Protein AF-B0L8X2-F1 (afdb_monomer)

pLDDT: mean 94.66, std 6.43, range [54.34, 98.62]

Organism: NCBI:txid186741

InterPro domains:
  IPR006691 DNA gyrase/topoisomerase IV, subunit A, C-terminal repeat [PF03989] (2-18)
  IPR006691 DNA gyrase/topoisomerase IV, subunit A, C-terminal repeat [PF03989] (22-69)
  IPR006691 DNA gyrase/topoisomerase IV, subunit A, C-terminal repeat [PF03989] (76-122)
  IPR035516 DNA gyrase/topoisomerase IV, subunit A, C-terminal [G3DSA:2.120.10.90] (1-131)
  IPR035516 DNA gyrase/topoisomerase IV, subunit A, C-terminal [SSF101904] (1-131)
  IPR050220 Type II DNA Topoisomerases [PTHR43493] (1-130)

Structure (mmCIF, N/CA/C/O backbone):
data_AF-B0L8X2-F1
#
_entry.id   AF-B0L8X2-F1
#
loop_
_atom_site.group_PDB
_atom_site.id
_atom_site.type_symbol
_atom_site.label_atom_id
_atom_site.label_alt_id
_atom_site.label_comp_id
_atom_site.label_asym_id
_atom_site.label_entity_id
_atom_site.label_seq_id
_atom_site.pdbx_PDB_ins_code
_atom_site.Cartn_x
_atom_site.Cartn_y
_atom_site.Cartn_z
_atom_site.occupancy
_atom_site.B_iso_or_equiv
_atom_site.auth_seq_id
_atom_site.auth_comp_id
_atom_site.auth_asym_id
_atom_site.auth_atom_id
_atom_site.pdbx_PDB_model_num
ATOM 1 N N . ILE A 1 1 ? -11.388 -4.988 -24.271 1.00 54.34 1 ILE A N 1
ATOM 2 C CA . ILE A 1 1 ? -9.953 -5.328 -24.113 1.00 54.34 1 ILE A CA 1
ATOM 3 C C . ILE A 1 1 ? -9.769 -5.878 -22.699 1.00 54.34 1 ILE A C 1
ATOM 5 O O . ILE A 1 1 ? -10.149 -5.175 -21.777 1.00 54.34 1 ILE A O 1
ATOM 9 N N . ILE A 1 2 ? -9.254 -7.101 -22.522 1.00 76.81 2 ILE A N 1
ATOM 10 C CA . ILE A 1 2 ? -8.976 -7.682 -21.190 1.00 76.81 2 ILE A CA 1
ATOM 11 C C . ILE A 1 2 ? -7.511 -7.383 -20.829 1.00 76.81 2 ILE A C 1
ATOM 13 O O . ILE A 1 2 ? -6.611 -7.622 -21.643 1.00 76.81 2 ILE A O 1
ATOM 17 N N . ALA A 1 3 ? -7.279 -6.786 -19.658 1.00 88.25 3 ALA A N 1
ATOM 18 C CA . ALA A 1 3 ? -5.944 -6.435 -19.156 1.00 88.25 3 ALA A CA 1
ATOM 19 C C . ALA A 1 3 ? -5.440 -7.405 -18.073 1.00 88.25 3 ALA A C 1
ATOM 21 O O . ALA A 1 3 ? -4.238 -7.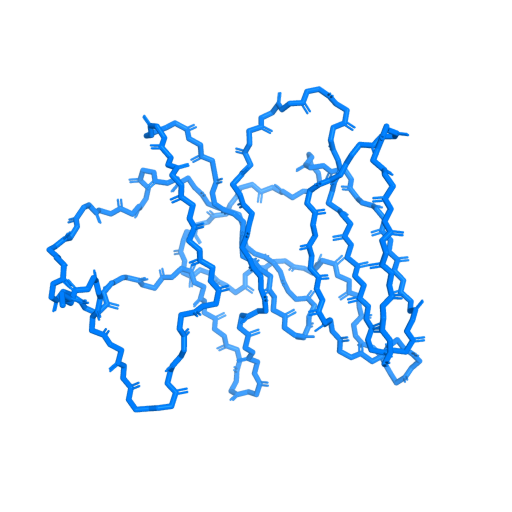650 -18.000 1.00 88.25 3 ALA A O 1
ATOM 22 N N . VAL A 1 4 ? -6.364 -7.963 -17.284 1.00 92.75 4 VAL A N 1
ATOM 23 C CA . VAL A 1 4 ? -6.145 -8.979 -16.249 1.00 92.75 4 VAL A CA 1
ATOM 24 C C . VAL A 1 4 ? -7.453 -9.757 -16.052 1.00 92.75 4 VAL A C 1
ATOM 26 O O . VAL A 1 4 ? -8.530 -9.192 -16.258 1.00 92.75 4 VAL A O 1
ATOM 29 N N . ASN A 1 5 ? -7.373 -11.036 -15.682 1.00 93.50 5 ASN A N 1
ATOM 30 C CA . ASN A 1 5 ? -8.538 -11.805 -15.238 1.00 93.50 5 ASN A CA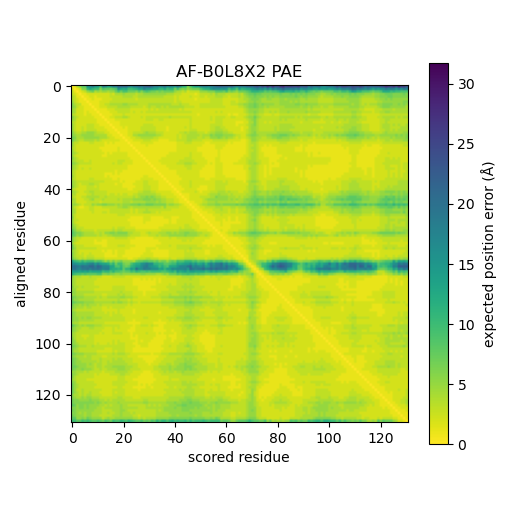 1
ATOM 31 C C . ASN A 1 5 ? -8.688 -11.673 -13.720 1.00 93.50 5 ASN A C 1
ATOM 33 O O . ASN A 1 5 ? -7.747 -11.980 -12.992 1.00 93.50 5 ASN A O 1
ATOM 37 N N . LEU A 1 6 ? -9.862 -11.236 -13.268 1.00 94.69 6 LEU A N 1
ATOM 38 C CA . LEU A 1 6 ? -10.204 -11.102 -11.853 1.00 94.69 6 LEU A CA 1
ATOM 39 C C . LEU A 1 6 ? -11.131 -12.238 -11.431 1.00 94.69 6 LEU A C 1
ATOM 41 O O . LEU A 1 6 ? -11.993 -12.657 -12.210 1.00 94.69 6 LEU A O 1
ATOM 45 N N . ASP A 1 7 ? -10.939 -12.715 -10.207 1.00 94.44 7 ASP A N 1
ATOM 46 C CA . ASP A 1 7 ? -11.837 -13.684 -9.595 1.00 94.44 7 ASP A CA 1
ATOM 47 C C . ASP A 1 7 ? -13.117 -12.990 -9.113 1.00 94.44 7 ASP A C 1
ATOM 49 O O . ASP A 1 7 ? -13.207 -11.763 -9.041 1.00 94.44 7 ASP A O 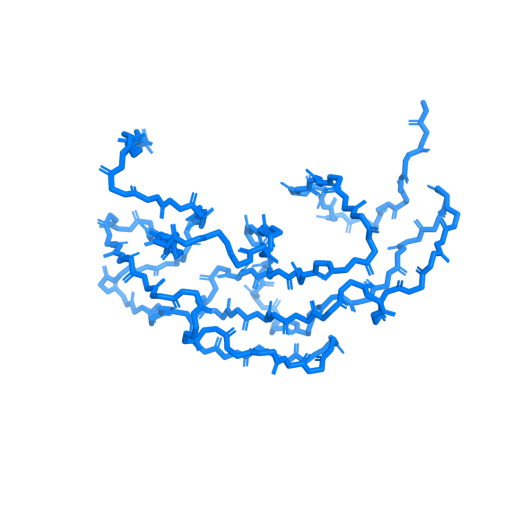1
ATOM 53 N N . GLU A 1 8 ? -14.156 -13.774 -8.839 1.00 95.31 8 GLU A N 1
ATOM 54 C CA . GLU A 1 8 ? -15.420 -13.221 -8.366 1.00 95.31 8 GLU A CA 1
ATOM 55 C C . GLU A 1 8 ? -15.220 -12.502 -7.023 1.00 95.31 8 GLU A C 1
ATOM 57 O O . GLU A 1 8 ? -14.693 -13.076 -6.074 1.00 95.31 8 GLU A O 1
ATOM 62 N N . GLY A 1 9 ? -15.634 -11.235 -6.961 1.00 93.31 9 GLY A N 1
ATOM 63 C CA . GLY A 1 9 ? -15.450 -10.372 -5.791 1.00 93.31 9 GLY A CA 1
ATOM 64 C C . GLY A 1 9 ? -14.174 -9.524 -5.815 1.00 93.31 9 GLY A C 1
ATOM 65 O O . GLY A 1 9 ? -14.133 -8.505 -5.122 1.00 93.31 9 GLY A O 1
ATOM 66 N N . ASP A 1 10 ? -13.188 -9.858 -6.654 1.00 95.38 10 ASP A N 1
ATOM 67 C CA . ASP A 1 10 ? -11.961 -9.071 -6.786 1.00 95.38 10 ASP A CA 1
ATOM 68 C C . ASP A 1 10 ? -12.175 -7.802 -7.615 1.00 95.38 10 ASP A C 1
ATOM 70 O O . ASP A 1 10 ? -12.981 -7.735 -8.549 1.00 95.38 10 ASP A O 1
ATOM 74 N N . LYS A 1 11 ? -11.394 -6.771 -7.285 1.00 94.62 11 LYS A N 1
ATOM 75 C CA . LYS A 1 11 ? -11.394 -5.486 -7.983 1.00 94.62 11 LYS A CA 1
ATOM 76 C C . LYS A 1 11 ? -9.967 -5.044 -8.267 1.00 94.62 11 LYS A C 1
ATOM 78 O O . LYS A 1 11 ? -9.071 -5.214 -7.444 1.00 94.62 11 LYS A O 1
ATOM 83 N N . LEU A 1 12 ? -9.770 -4.430 -9.429 1.00 95.06 12 LEU A N 1
ATOM 84 C CA . LEU A 1 12 ? -8.536 -3.714 -9.726 1.00 95.06 12 LEU A CA 1
ATOM 85 C C . LEU A 1 12 ? -8.557 -2.374 -8.982 1.00 95.06 12 LEU A C 1
ATOM 87 O O . LEU A 1 12 ? -9.399 -1.531 -9.280 1.00 95.06 12 LEU A O 1
ATOM 91 N N . ILE A 1 13 ? -7.644 -2.200 -8.027 1.00 95.06 13 ILE A N 1
ATOM 92 C CA . ILE A 1 13 ? -7.588 -1.006 -7.165 1.00 95.06 13 ILE A CA 1
ATOM 93 C C . ILE A 1 13 ? -6.536 0.018 -7.604 1.00 95.06 13 ILE A C 1
ATOM 95 O O . ILE A 1 13 ? -6.707 1.206 -7.367 1.00 95.06 13 ILE A O 1
ATOM 99 N N . ALA A 1 14 ? -5.465 -0.422 -8.267 1.00 94.44 14 ALA A N 1
ATOM 100 C CA . ALA A 1 14 ? -4.374 0.449 -8.682 1.00 94.44 14 ALA A CA 1
ATOM 101 C C . ALA A 1 14 ? -3.654 -0.106 -9.915 1.00 94.44 14 ALA A C 1
ATOM 103 O O . ALA A 1 14 ? -3.583 -1.320 -10.124 1.00 94.44 14 ALA A O 1
ATOM 104 N N . VAL A 1 15 ? -3.109 0.798 -10.727 1.00 95.75 15 VAL A N 1
ATOM 105 C CA . VAL A 1 15 ? -2.268 0.494 -11.890 1.00 95.75 15 VAL A CA 1
ATOM 106 C C . VAL A 1 15 ? -1.168 1.540 -11.952 1.00 95.75 15 VAL A C 1
ATOM 108 O O . VAL A 1 15 ? -1.445 2.730 -11.843 1.00 95.75 15 VAL A O 1
ATOM 111 N N . ALA A 1 16 ? 0.064 1.101 -12.181 1.00 95.12 16 ALA A N 1
ATOM 112 C CA . ALA A 1 16 ? 1.198 1.984 -12.395 1.00 95.12 16 ALA A CA 1
ATOM 113 C C . ALA A 1 16 ? 2.106 1.423 -13.493 1.00 95.12 16 ALA A C 1
ATOM 115 O O . ALA A 1 16 ? 2.131 0.215 -13.738 1.00 95.12 16 ALA A O 1
ATOM 116 N N . LEU A 1 17 ? 2.836 2.315 -14.160 1.00 94.94 17 LEU A N 1
ATOM 117 C CA . LEU A 1 17 ? 3.924 1.943 -15.057 1.00 94.94 17 LEU A CA 1
ATOM 118 C C . LEU A 1 17 ? 5.220 1.870 -14.254 1.00 94.94 17 LEU A C 1
ATOM 120 O O . LEU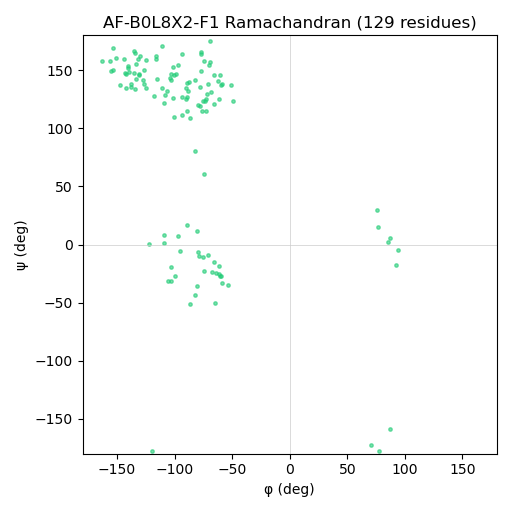 A 1 17 ? 5.473 2.737 -13.420 1.00 94.94 17 LEU A O 1
ATOM 124 N N . THR A 1 18 ? 6.030 0.857 -14.538 1.00 95.25 18 THR A N 1
ATOM 125 C CA . THR A 1 18 ? 7.329 0.639 -13.902 1.00 95.25 18 THR A CA 1
ATOM 126 C C . THR A 1 18 ? 8.416 0.396 -14.950 1.00 95.25 18 THR A C 1
ATOM 128 O O . THR A 1 18 ? 8.110 0.112 -16.114 1.00 95.25 18 THR A O 1
ATOM 131 N N . ASP A 1 19 ? 9.686 0.547 -14.565 1.00 93.69 19 ASP A N 1
ATOM 132 C CA . ASP A 1 19 ? 10.841 0.476 -15.478 1.00 93.69 19 ASP A CA 1
ATOM 133 C C . ASP A 1 19 ? 11.729 -0.779 -15.315 1.00 93.69 19 ASP A C 1
ATOM 135 O O . ASP A 1 19 ? 12.726 -0.939 -16.027 1.00 93.69 19 ASP A O 1
ATOM 139 N N . GLY A 1 20 ? 11.371 -1.687 -14.408 1.00 93.62 20 GLY A N 1
ATOM 140 C CA . GLY A 1 20 ? 12.120 -2.901 -14.072 1.00 93.62 20 GLY A CA 1
ATOM 141 C C . GLY A 1 20 ? 13.076 -2.762 -12.877 1.00 93.62 20 GLY A C 1
ATOM 142 O O . GLY A 1 20 ? 13.703 -3.758 -12.500 1.00 93.62 20 GLY A O 1
ATOM 143 N N . LYS A 1 21 ? 13.233 -1.565 -12.294 1.00 92.69 21 LYS A N 1
ATOM 144 C CA . LYS A 1 21 ? 14.172 -1.270 -11.198 1.00 92.69 21 LYS A CA 1
ATOM 145 C C . LYS A 1 21 ? 13.518 -0.711 -9.931 1.00 92.69 21 LYS A C 1
ATOM 147 O O . LYS A 1 21 ? 14.242 -0.427 -8.978 1.00 92.69 21 LYS A O 1
ATOM 152 N N . GLN A 1 22 ? 12.202 -0.549 -9.910 1.00 94.62 22 GLN A N 1
ATOM 153 C CA . GLN A 1 22 ? 11.465 0.070 -8.812 1.00 94.62 22 GLN A CA 1
ATOM 154 C C . GLN A 1 22 ? 10.950 -0.963 -7.803 1.00 94.62 22 GLN A C 1
ATOM 156 O O . GLN A 1 22 ? 10.872 -2.168 -8.069 1.00 94.62 22 GLN A O 1
ATOM 161 N N . ASP A 1 23 ? 10.570 -0.474 -6.625 1.00 96.19 23 ASP A N 1
ATOM 162 C CA . ASP A 1 23 ? 9.889 -1.287 -5.626 1.00 96.19 23 ASP A CA 1
ATOM 163 C C . ASP A 1 23 ? 8.379 -1.047 -5.685 1.00 96.19 23 ASP A C 1
ATOM 165 O O . ASP A 1 23 ? 7.911 0.063 -5.926 1.00 96.19 23 ASP A O 1
ATOM 169 N N . VAL A 1 24 ? 7.604 -2.090 -5.406 1.00 97.62 24 VAL A N 1
ATOM 170 C CA . VAL A 1 24 ? 6.152 -2.019 -5.243 1.00 97.62 24 VAL A CA 1
ATOM 171 C C . VAL A 1 24 ? 5.841 -2.033 -3.755 1.00 97.62 24 VAL A C 1
ATOM 173 O O . VAL A 1 24 ? 6.266 -2.950 -3.046 1.00 97.62 24 VAL A O 1
ATOM 176 N N . LEU A 1 25 ? 5.079 -1.049 -3.285 1.00 98.12 25 LEU A N 1
ATOM 177 C CA . LEU A 1 25 ? 4.507 -1.018 -1.946 1.00 98.12 25 LEU A CA 1
ATOM 178 C C . LEU A 1 25 ? 3.001 -1.260 -2.030 1.00 98.12 25 LEU A C 1
ATOM 180 O O . LEU A 1 25 ? 2.311 -0.584 -2.779 1.00 98.12 25 LEU A O 1
ATOM 184 N N . LEU A 1 26 ? 2.490 -2.210 -1.249 1.00 98.56 26 LEU A N 1
ATOM 185 C CA . LEU A 1 26 ? 1.056 -2.443 -1.060 1.00 98.56 26 LEU A CA 1
ATOM 186 C C . LEU A 1 26 ? 0.691 -2.153 0.392 1.00 98.56 26 LEU A C 1
ATOM 188 O O . LEU A 1 26 ? 1.465 -2.502 1.287 1.00 98.56 26 LEU A O 1
ATOM 192 N N . ALA A 1 27 ? -0.482 -1.568 0.626 1.00 98.44 27 ALA A N 1
ATOM 193 C CA . ALA A 1 27 ? -1.027 -1.351 1.963 1.00 98.44 27 ALA A CA 1
ATOM 194 C C . ALA A 1 27 ? -2.441 -1.915 2.100 1.00 98.44 27 ALA A C 1
ATOM 196 O O . ALA A 1 27 ? -3.197 -1.968 1.128 1.00 98.44 27 ALA A O 1
ATOM 197 N N . THR A 1 28 ? -2.785 -2.338 3.314 1.00 98.62 28 THR A N 1
ATOM 198 C CA . THR A 1 28 ? -4.060 -2.989 3.625 1.00 98.62 28 THR A CA 1
ATOM 199 C C . THR A 1 28 ? -4.920 -2.175 4.581 1.00 98.62 28 THR A C 1
ATOM 201 O O . THR A 1 28 ? -4.404 -1.327 5.320 1.00 98.62 28 THR A O 1
ATOM 204 N N . SER A 1 29 ? -6.226 -2.453 4.596 1.00 98.44 29 SER A N 1
ATOM 205 C CA . SER A 1 29 ? -7.190 -1.800 5.490 1.00 98.44 29 SER A CA 1
ATOM 206 C C . SER A 1 29 ? -6.842 -2.002 6.965 1.00 98.44 29 SER A C 1
ATOM 208 O O . SER A 1 29 ? -7.002 -1.078 7.761 1.00 98.44 29 SER A O 1
ATOM 210 N N . ASN A 1 30 ? -6.264 -3.152 7.333 1.00 98.44 30 ASN A N 1
ATOM 211 C CA . ASN A 1 30 ? -5.835 -3.445 8.706 1.00 98.44 30 ASN A CA 1
ATOM 212 C C . ASN A 1 30 ? -4.479 -2.818 9.081 1.00 98.44 30 ASN A C 1
ATOM 214 O O . ASN A 1 30 ? -3.890 -3.150 10.115 1.00 98.44 30 ASN A O 1
ATOM 218 N N . GLY A 1 31 ? -3.955 -1.902 8.264 1.00 98.12 31 GLY A N 1
ATOM 219 C CA . GLY A 1 31 ? -2.748 -1.151 8.591 1.00 98.12 31 GLY A CA 1
ATOM 220 C C . GLY A 1 31 ? -1.464 -1.961 8.445 1.00 98.12 31 GLY A C 1
ATOM 221 O O . GLY A 1 31 ? -0.469 -1.684 9.130 1.00 98.12 31 GLY A O 1
ATOM 222 N N . LYS A 1 32 ? -1.444 -2.941 7.537 1.00 98.44 32 LYS A N 1
ATOM 223 C CA . LYS A 1 32 ? -0.213 -3.609 7.104 1.00 98.44 32 LYS A CA 1
ATOM 224 C C . LYS A 1 32 ? 0.304 -3.006 5.806 1.00 98.44 32 LYS A C 1
ATOM 226 O O . LYS A 1 32 ? -0.459 -2.465 5.014 1.00 98.44 32 LYS A O 1
ATOM 231 N N . SER A 1 33 ? 1.606 -3.122 5.576 1.00 98.38 33 SER A N 1
ATOM 232 C CA . SER A 1 33 ? 2.209 -2.841 4.279 1.00 98.38 33 SER A CA 1
ATOM 233 C C . SER A 1 33 ? 3.334 -3.807 3.936 1.00 98.38 33 SER A C 1
ATOM 235 O O . SER A 1 33 ? 4.085 -4.270 4.801 1.00 98.38 33 SER A O 1
ATOM 237 N N . ILE A 1 34 ? 3.476 -4.107 2.651 1.00 98.62 34 ILE A N 1
ATOM 238 C CA . ILE A 1 34 ? 4.596 -4.875 2.115 1.00 98.62 34 ILE A CA 1
ATOM 239 C C . ILE A 1 34 ? 5.274 -4.075 1.011 1.00 98.62 34 ILE A C 1
ATOM 241 O O . ILE A 1 34 ? 4.596 -3.522 0.156 1.00 98.62 34 ILE A O 1
ATOM 245 N N . ARG A 1 35 ? 6.606 -4.030 1.031 1.00 98.00 35 ARG A N 1
ATOM 246 C CA . ARG A 1 35 ? 7.435 -3.462 -0.038 1.00 98.00 35 ARG A CA 1
ATOM 247 C C . ARG A 1 35 ? 8.305 -4.570 -0.608 1.00 98.00 35 ARG A C 1
ATOM 249 O O . ARG A 1 35 ? 8.980 -5.238 0.171 1.00 98.00 35 ARG A O 1
ATOM 256 N N . PHE A 1 36 ? 8.301 -4.778 -1.916 1.00 98.25 36 PHE A N 1
ATOM 257 C CA . PHE A 1 36 ? 9.137 -5.780 -2.585 1.00 98.25 36 PHE A CA 1
ATOM 258 C C . PHE A 1 36 ? 9.602 -5.267 -3.948 1.00 98.25 36 PHE A C 1
ATOM 260 O O . PHE A 1 36 ? 8.993 -4.359 -4.509 1.00 98.25 36 PHE A O 1
ATOM 267 N N . LYS A 1 37 ? 10.669 -5.854 -4.491 1.00 97.19 37 LYS A N 1
ATOM 268 C CA . LYS A 1 37 ? 11.210 -5.447 -5.793 1.00 97.19 37 LYS A CA 1
ATOM 269 C C . LYS A 1 37 ? 10.266 -5.864 -6.907 1.00 97.19 37 LYS A C 1
ATOM 271 O O . LYS A 1 37 ? 9.802 -7.004 -6.914 1.00 97.19 37 LYS A O 1
ATOM 276 N N . GLU A 1 38 ? 10.045 -5.015 -7.904 1.00 96.94 38 GLU A N 1
ATOM 277 C CA . GLU A 1 38 ? 9.220 -5.415 -9.050 1.00 96.94 38 GLU A CA 1
ATOM 278 C C . GLU A 1 38 ? 9.800 -6.622 -9.803 1.00 96.94 38 GLU A C 1
ATOM 280 O O . GLU A 1 38 ? 9.056 -7.427 -10.355 1.00 96.94 38 GLU A O 1
ATOM 285 N N . SER A 1 39 ? 11.122 -6.814 -9.752 1.00 96.50 39 SER A N 1
ATOM 286 C CA . SER A 1 39 ? 11.801 -7.968 -10.348 1.00 96.50 39 SER A CA 1
ATOM 287 C C . SER A 1 39 ? 11.444 -9.308 -9.689 1.00 96.50 39 SER A C 1
ATOM 289 O O . SER A 1 39 ? 11.643 -10.357 -10.304 1.00 96.50 39 SER A O 1
ATOM 291 N N . ASP A 1 40 ? 10.830 -9.300 -8.499 1.00 97.00 40 ASP A N 1
ATOM 292 C CA . ASP A 1 40 ? 10.250 -10.496 -7.873 1.00 97.00 40 ASP A CA 1
ATOM 293 C C . ASP A 1 40 ? 8.919 -10.916 -8.537 1.00 97.00 40 ASP A C 1
ATOM 295 O O . ASP A 1 40 ? 8.375 -11.998 -8.256 1.00 97.00 40 ASP A O 1
ATOM 299 N N . VAL A 1 41 ? 8.359 -10.059 -9.398 1.00 96.69 41 VAL A N 1
ATOM 300 C CA . VAL A 1 41 ? 7.151 -10.292 -10.192 1.00 96.69 41 VAL A CA 1
ATOM 301 C C . VAL A 1 41 ? 7.562 -10.670 -11.608 1.00 96.69 41 VAL A C 1
ATOM 303 O O . VAL A 1 41 ? 8.019 -9.857 -12.404 1.00 96.69 41 VAL A O 1
ATOM 306 N N . ARG A 1 42 ? 7.352 -11.935 -11.967 1.00 94.62 42 ARG A N 1
ATOM 307 C CA . ARG A 1 42 ? 7.543 -12.374 -13.352 1.00 94.62 42 ARG A CA 1
ATOM 308 C C . ARG A 1 42 ? 6.519 -11.716 -14.280 1.00 94.62 42 ARG A C 1
ATOM 310 O O . ARG A 1 42 ? 5.348 -11.584 -13.920 1.00 94.62 42 ARG A O 1
ATOM 317 N N . THR A 1 43 ? 6.924 -11.428 -15.513 1.00 94.56 43 THR A N 1
ATOM 318 C CA . THR A 1 43 ? 5.999 -11.019 -16.576 1.00 94.56 43 THR A CA 1
ATOM 319 C C . THR A 1 43 ? 4.956 -12.109 -16.829 1.00 94.56 43 THR A C 1
ATOM 321 O O . THR A 1 43 ? 5.271 -13.301 -16.879 1.00 94.56 43 THR A O 1
ATOM 324 N N . VAL A 1 44 ? 3.698 -11.703 -17.002 1.00 94.38 44 VAL A N 1
ATOM 325 C CA . VAL A 1 44 ? 2.573 -12.598 -17.299 1.00 94.38 44 VAL A CA 1
ATOM 326 C C . VAL A 1 44 ? 1.753 -12.067 -18.473 1.00 94.38 44 VAL A C 1
ATOM 328 O O . VAL A 1 44 ? 1.805 -10.886 -18.805 1.00 94.38 44 VAL A O 1
ATOM 331 N N . SER A 1 45 ? 0.985 -12.949 -19.114 1.00 93.06 45 SER A N 1
ATOM 332 C CA . SER A 1 45 ? 0.038 -12.554 -20.162 1.00 93.06 45 SER A CA 1
ATOM 333 C C . SER A 1 45 ? -1.139 -11.759 -19.586 1.00 93.06 45 SER A C 1
ATOM 335 O O . SER A 1 45 ? -1.517 -11.937 -18.431 1.00 93.06 45 SER A O 1
ATOM 337 N N . ARG A 1 46 ? -1.788 -10.955 -20.430 1.00 92.25 46 ARG A N 1
ATOM 338 C CA . ARG A 1 46 ? -2.962 -10.119 -20.107 1.00 92.25 46 ARG A CA 1
ATOM 339 C C . ARG A 1 46 ? -4.193 -10.907 -19.649 1.00 92.25 46 ARG A C 1
ATOM 341 O O . ARG A 1 46 ? -5.114 -10.344 -19.077 1.00 92.25 46 ARG A O 1
ATOM 348 N N . VAL A 1 47 ? -4.232 -12.204 -19.943 1.00 91.88 47 VAL A N 1
ATOM 349 C CA . VAL A 1 47 ? -5.304 -13.123 -19.515 1.00 91.88 47 VAL A CA 1
ATOM 350 C C . VAL A 1 47 ? -4.932 -13.902 -1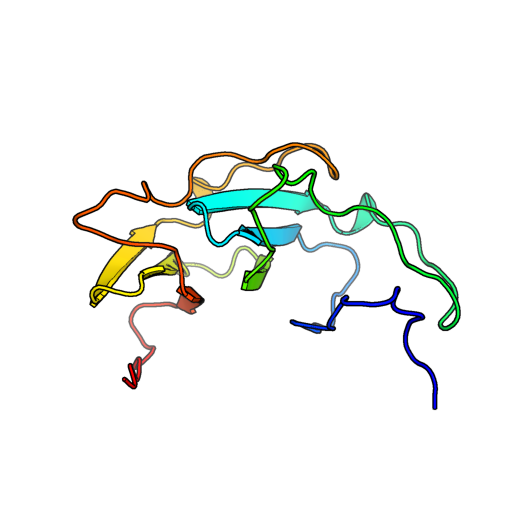8.246 1.00 91.88 47 VAL A C 1
ATOM 352 O O . VAL A 1 47 ? -5.623 -14.837 -17.852 1.00 91.88 47 VAL A O 1
ATOM 355 N N . SER A 1 48 ? -3.810 -13.564 -17.611 1.00 92.94 48 SER A N 1
ATOM 356 C CA . SER A 1 48 ? -3.407 -14.147 -16.332 1.00 92.94 48 SER A CA 1
ATOM 357 C C . SER A 1 48 ? -4.253 -13.596 -15.180 1.00 92.94 48 SER A C 1
ATOM 359 O O . SER A 1 48 ? -4.776 -12.487 -15.268 1.00 92.94 48 SER A O 1
ATOM 361 N N . ARG A 1 49 ? -4.316 -14.353 -14.077 1.00 93.50 49 ARG A N 1
ATOM 362 C CA . ARG A 1 49 ? -4.797 -13.879 -12.763 1.00 93.50 49 ARG A CA 1
ATOM 363 C C . ARG A 1 49 ? -3.741 -13.080 -11.987 1.00 93.50 49 ARG A C 1
ATOM 365 O O . ARG A 1 49 ? -4.010 -12.553 -10.920 1.00 93.50 49 ARG A O 1
ATOM 372 N N . GLY A 1 50 ? -2.514 -13.017 -12.505 1.00 94.75 50 GLY A N 1
ATOM 373 C CA . GLY A 1 50 ? -1.384 -12.377 -11.837 1.00 94.75 50 GLY A CA 1
ATOM 374 C C . GLY A 1 50 ? -0.635 -13.314 -10.887 1.00 94.75 50 GLY A C 1
ATOM 375 O O . GLY A 1 50 ? -0.655 -14.538 -11.030 1.00 94.75 50 GLY A O 1
ATOM 376 N N . VAL A 1 51 ? 0.095 -12.720 -9.946 1.00 96.00 51 VAL A N 1
ATOM 377 C CA . VAL A 1 51 ? 0.825 -13.415 -8.878 1.00 96.00 51 VAL A CA 1
ATOM 378 C C . VAL A 1 51 ? 0.544 -12.724 -7.549 1.00 96.00 51 VAL A C 1
ATOM 380 O O . VAL A 1 51 ? 0.237 -11.536 -7.513 1.00 96.00 51 VAL A O 1
ATOM 383 N N . ARG A 1 52 ? 0.678 -13.452 -6.438 1.00 97.56 52 ARG A N 1
ATOM 384 C CA . ARG A 1 52 ? 0.427 -12.897 -5.103 1.00 97.56 52 ARG A CA 1
ATOM 385 C C . ARG A 1 52 ? 1.443 -11.803 -4.754 1.00 97.56 52 ARG A C 1
ATOM 387 O O . ARG A 1 52 ? 2.635 -12.095 -4.687 1.00 97.56 52 ARG A O 1
ATOM 394 N N . GLY A 1 53 ? 0.977 -10.588 -4.480 1.00 98.00 53 GLY A N 1
ATOM 395 C CA . GLY A 1 53 ? 1.805 -9.499 -3.944 1.00 98.00 53 GLY A CA 1
ATOM 396 C C . GLY A 1 53 ? 1.981 -9.579 -2.424 1.00 98.00 53 GLY A C 1
ATOM 397 O O . GLY A 1 53 ? 3.097 -9.476 -1.922 1.00 98.00 53 GLY A O 1
ATOM 398 N N . MET A 1 54 ? 0.893 -9.858 -1.704 1.00 98.50 54 MET A N 1
ATOM 399 C CA . MET A 1 54 ? 0.826 -9.895 -0.240 1.00 98.50 54 MET A CA 1
ATOM 400 C C . MET A 1 54 ? -0.043 -11.066 0.226 1.00 98.50 54 MET A C 1
ATOM 402 O O . MET A 1 54 ? -0.978 -11.459 -0.472 1.00 98.50 54 MET A O 1
ATOM 406 N N . SER A 1 55 ? 0.266 -11.642 1.384 1.00 98.38 55 SER A N 1
ATOM 407 C CA . SER A 1 55 ? -0.661 -12.532 2.084 1.00 98.38 55 SER A CA 1
ATOM 408 C C . SER A 1 55 ? -1.535 -11.703 3.012 1.00 98.38 55 SER A C 1
ATOM 410 O O . SER A 1 55 ? -1.004 -10.972 3.844 1.00 98.38 55 SER A O 1
ATOM 412 N N . LEU A 1 56 ? -2.848 -11.861 2.890 1.00 98.12 56 LEU A N 1
ATOM 413 C CA . LEU A 1 56 ? -3.842 -11.153 3.692 1.00 98.12 56 LEU A CA 1
ATOM 414 C C . LEU A 1 56 ? -4.381 -12.062 4.800 1.00 98.12 56 LEU A C 1
ATOM 416 O O . LEU A 1 56 ? -4.369 -13.291 4.661 1.00 98.12 56 LEU A O 1
ATOM 420 N N . ASP A 1 57 ? -4.821 -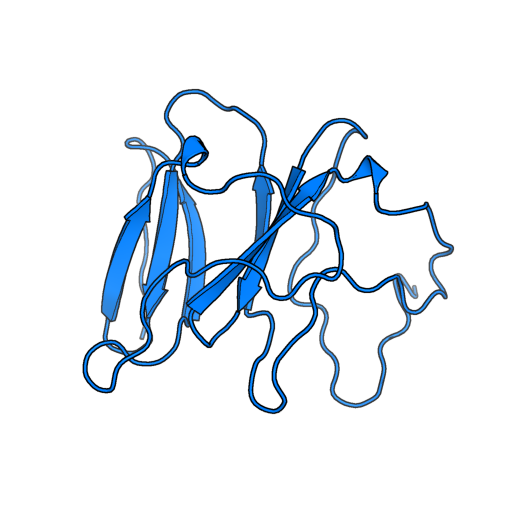11.449 5.895 1.00 96.06 57 ASP A N 1
ATOM 421 C CA . ASP A 1 57 ? -5.700 -12.109 6.859 1.00 96.06 57 ASP A CA 1
ATOM 422 C C . ASP A 1 57 ? -7.137 -12.150 6.287 1.00 96.06 57 ASP A C 1
ATOM 424 O O . ASP A 1 57 ? -7.422 -11.522 5.269 1.00 96.06 57 ASP A O 1
ATOM 428 N N . ALA A 1 58 ? -8.027 -12.961 6.867 1.00 94.44 58 ALA A N 1
ATOM 429 C CA . ALA A 1 58 ? -9.306 -13.315 6.233 1.00 94.44 58 ALA A CA 1
ATOM 430 C C . ALA A 1 58 ? -10.271 -12.131 6.020 1.00 94.44 58 ALA A C 1
ATOM 432 O O . ALA A 1 58 ? -11.140 -12.203 5.156 1.00 94.44 58 ALA A O 1
ATOM 433 N N . ASP A 1 59 ? -10.127 -11.075 6.812 1.00 95.12 59 ASP A N 1
ATOM 434 C CA . ASP A 1 59 ? -10.940 -9.859 6.824 1.00 95.12 59 ASP A CA 1
ATOM 435 C C . ASP A 1 59 ? -10.188 -8.631 6.287 1.00 95.12 59 ASP A C 1
ATOM 437 O O . ASP A 1 59 ? -10.689 -7.513 6.378 1.00 95.12 59 ASP A O 1
ATOM 441 N N . ASP A 1 60 ? -8.988 -8.825 5.737 1.00 97.81 60 ASP A N 1
ATOM 442 C CA . ASP A 1 60 ? -8.130 -7.742 5.271 1.00 97.81 60 ASP A CA 1
ATOM 443 C C . ASP A 1 60 ? -8.170 -7.617 3.746 1.00 97.81 60 ASP A C 1
ATOM 445 O O . ASP A 1 60 ? -8.262 -8.608 3.016 1.00 97.81 60 ASP A O 1
ATOM 449 N N . VAL A 1 61 ? -8.049 -6.390 3.251 1.00 98.00 61 VAL A N 1
ATOM 450 C CA . VAL A 1 61 ? -8.032 -6.090 1.816 1.00 98.00 61 VAL A CA 1
ATOM 451 C C . VAL A 1 61 ? -6.921 -5.104 1.498 1.00 98.00 61 VAL A C 1
ATOM 453 O O . VAL A 1 61 ? -6.587 -4.243 2.308 1.00 98.00 61 VAL A O 1
ATOM 456 N N . VAL A 1 62 ? -6.335 -5.211 0.305 1.00 98.31 62 VAL A N 1
ATOM 457 C CA . VAL A 1 62 ? -5.399 -4.190 -0.185 1.00 98.31 62 VAL A CA 1
ATOM 458 C C . VAL A 1 62 ? -6.198 -2.942 -0.556 1.00 98.31 62 VAL A C 1
ATOM 460 O O . VAL A 1 62 ? -7.121 -3.028 -1.364 1.00 98.31 62 VAL A O 1
ATOM 463 N N . ILE A 1 63 ? -5.827 -1.797 0.017 1.00 97.69 63 ILE A N 1
ATOM 464 C CA . ILE A 1 63 ? -6.488 -0.503 -0.216 1.00 97.69 63 ILE A CA 1
ATOM 465 C C . ILE A 1 63 ? -5.702 0.406 -1.158 1.00 97.69 63 ILE A C 1
ATOM 467 O O . ILE A 1 63 ? -6.280 1.297 -1.764 1.00 97.69 63 ILE A O 1
ATOM 471 N N . GLY A 1 64 ? -4.404 0.153 -1.341 1.00 96.81 64 GLY A N 1
ATOM 472 C CA . GLY A 1 64 ? -3.549 1.035 -2.125 1.00 96.81 64 GLY A CA 1
ATOM 473 C C . GLY A 1 64 ? -2.238 0.389 -2.543 1.00 96.81 64 GLY A C 1
ATOM 474 O O . GLY A 1 64 ? -1.768 -0.583 -1.938 1.00 96.81 64 GLY A O 1
ATOM 475 N N . MET A 1 65 ? -1.658 0.952 -3.601 1.00 97.88 65 MET A N 1
ATOM 476 C CA . MET A 1 65 ? -0.361 0.577 -4.148 1.00 97.88 65 MET A CA 1
ATOM 477 C C . MET A 1 65 ? 0.415 1.836 -4.516 1.00 97.88 65 MET A C 1
ATOM 479 O O . MET A 1 65 ? -0.127 2.704 -5.190 1.00 97.88 65 MET A O 1
ATOM 483 N N . GLU A 1 66 ? 1.694 1.870 -4.161 1.00 96.81 66 GLU A N 1
ATOM 484 C CA . GLU A 1 66 ? 2.626 2.924 -4.556 1.00 96.81 66 GLU A CA 1
ATOM 485 C C . GLU A 1 66 ? 3.876 2.320 -5.192 1.00 96.81 66 GLU A C 1
ATOM 487 O O . GLU A 1 66 ? 4.371 1.276 -4.752 1.00 96.81 66 GLU A O 1
ATOM 492 N N . ILE A 1 67 ? 4.396 2.975 -6.229 1.00 95.94 67 ILE A N 1
ATOM 493 C CA . ILE A 1 67 ? 5.679 2.606 -6.830 1.00 95.94 67 ILE A CA 1
ATOM 494 C C . ILE A 1 67 ? 6.760 3.447 -6.177 1.00 95.94 67 ILE A C 1
ATOM 496 O O . ILE A 1 67 ? 6.840 4.657 -6.375 1.00 95.94 67 ILE A O 1
ATOM 500 N N . ILE A 1 68 ? 7.609 2.794 -5.397 1.00 92.81 68 ILE A N 1
ATOM 501 C CA . ILE A 1 68 ? 8.650 3.476 -4.650 1.00 92.81 68 ILE A CA 1
ATOM 502 C C . ILE A 1 68 ? 9.878 3.615 -5.541 1.00 92.81 68 ILE A C 1
ATOM 504 O O . ILE A 1 68 ? 10.584 2.649 -5.841 1.00 92.81 68 ILE A O 1
ATOM 508 N N . ASN A 1 69 ? 10.126 4.851 -5.951 1.00 80.75 69 ASN A N 1
ATOM 509 C CA . ASN A 1 69 ? 11.428 5.342 -6.363 1.00 80.75 69 ASN A CA 1
ATOM 510 C C . ASN A 1 69 ? 12.029 6.140 -5.194 1.00 80.75 69 ASN A C 1
ATOM 512 O O . ASN A 1 69 ? 11.308 6.791 -4.439 1.00 80.75 69 ASN A O 1
ATOM 516 N N . ASP A 1 70 ? 13.349 6.088 -5.019 1.00 69.62 70 ASP A N 1
ATOM 517 C CA . ASP A 1 70 ? 14.046 6.896 -4.009 1.00 69.62 70 ASP A CA 1
ATOM 518 C C . ASP A 1 70 ? 14.124 8.366 -4.477 1.00 69.62 70 ASP A C 1
ATOM 520 O O . ASP A 1 70 ? 15.194 8.929 -4.712 1.00 69.62 70 ASP A O 1
ATOM 524 N N . MET A 1 71 ? 12.961 8.988 -4.672 1.00 65.56 71 MET A N 1
ATOM 525 C CA . MET A 1 71 ? 12.822 10.418 -4.907 1.00 65.56 71 MET A CA 1
ATOM 526 C C . MET A 1 71 ? 13.095 11.134 -3.587 1.00 65.56 71 MET A C 1
ATOM 528 O O . MET A 1 71 ? 12.362 10.972 -2.609 1.00 65.56 71 MET A O 1
ATOM 532 N N . SER A 1 72 ? 14.178 11.912 -3.556 1.00 66.25 72 SER A N 1
ATOM 533 C CA . SER A 1 72 ? 14.623 12.637 -2.363 1.00 66.25 72 SER A CA 1
ATOM 534 C C . SER A 1 72 ? 13.475 13.428 -1.724 1.00 66.25 72 SER A C 1
ATOM 536 O O . SER A 1 72 ? 12.874 14.276 -2.378 1.00 66.25 72 SER A O 1
ATOM 538 N N . GLY A 1 73 ? 13.198 13.169 -0.442 1.00 80.19 73 GLY A N 1
ATOM 539 C CA . GLY A 1 73 ? 12.225 13.920 0.365 1.00 80.19 73 GLY A CA 1
ATOM 540 C C . GLY A 1 73 ? 10.772 13.442 0.285 1.00 80.19 73 GLY A C 1
ATOM 541 O O . GLY A 1 73 ? 9.895 14.088 0.855 1.00 80.19 73 GLY A O 1
ATOM 542 N N . SER A 1 74 ? 10.494 12.329 -0.401 1.00 90.94 74 SER A N 1
ATOM 543 C CA . SER A 1 74 ? 9.148 11.747 -0.414 1.00 90.94 74 SER A CA 1
ATOM 544 C C . SER A 1 74 ? 8.895 10.884 0.825 1.00 90.94 74 SER A C 1
ATOM 546 O O . SER A 1 74 ? 9.751 10.126 1.274 1.00 90.94 74 SER A O 1
ATOM 548 N N . THR A 1 75 ? 7.677 10.965 1.346 1.00 95.81 75 THR A N 1
ATOM 549 C CA . THR A 1 75 ? 7.164 10.193 2.484 1.00 95.81 75 THR A CA 1
ATOM 550 C C . THR A 1 75 ? 5.896 9.458 2.071 1.00 95.81 75 THR A C 1
ATOM 552 O O . THR A 1 75 ? 5.228 9.861 1.121 1.00 95.81 75 THR A O 1
ATOM 555 N N . LEU A 1 76 ? 5.528 8.396 2.786 1.00 96.69 76 LEU A N 1
ATOM 556 C CA . LEU A 1 76 ? 4.212 7.784 2.628 1.00 96.69 76 LEU A CA 1
ATOM 557 C C . LEU A 1 76 ? 3.228 8.453 3.588 1.00 96.69 76 LEU A C 1
ATOM 559 O O . LEU A 1 76 ? 3.367 8.337 4.809 1.00 96.69 76 LEU A O 1
ATOM 563 N N . PHE A 1 77 ? 2.239 9.147 3.039 1.00 97.50 77 PHE A N 1
ATOM 564 C CA . PHE A 1 77 ? 1.050 9.562 3.765 1.00 97.50 77 PHE A CA 1
ATOM 565 C C . PHE A 1 77 ? 0.101 8.370 3.907 1.00 97.50 77 PHE A C 1
ATOM 567 O O . PHE A 1 77 ? -0.100 7.599 2.974 1.00 97.50 77 PHE A O 1
ATOM 574 N N . THR A 1 78 ? -0.462 8.184 5.094 1.00 98.19 78 THR A N 1
ATOM 575 C CA . THR A 1 78 ? -1.474 7.161 5.383 1.00 98.19 78 THR A CA 1
ATOM 576 C C . THR A 1 78 ? -2.585 7.807 6.185 1.00 98.19 78 THR A C 1
ATOM 578 O O . THR A 1 78 ? -2.291 8.497 7.164 1.00 98.19 78 THR A O 1
ATOM 581 N N . VAL A 1 79 ? -3.837 7.547 5.813 1.00 98.00 79 VAL A N 1
ATOM 582 C CA . VAL A 1 79 ? -5.025 8.089 6.482 1.00 98.00 79 VAL A CA 1
ATOM 583 C C . VAL A 1 79 ? -6.040 6.989 6.795 1.00 98.00 79 VAL A C 1
ATOM 585 O O . VAL A 1 79 ? -6.151 5.993 6.080 1.00 98.00 79 VAL A O 1
ATOM 588 N N . THR A 1 80 ? -6.757 7.152 7.903 1.00 98.38 80 THR A N 1
ATOM 589 C CA . THR A 1 80 ? -7.757 6.214 8.415 1.00 98.38 80 THR A CA 1
ATOM 590 C C . THR A 1 80 ? -9.157 6.824 8.417 1.00 98.38 80 THR A C 1
ATOM 592 O O . THR A 1 80 ? -9.316 8.043 8.356 1.00 98.38 80 THR A O 1
ATOM 595 N N . GLU A 1 81 ? -10.181 5.975 8.513 1.00 97.94 81 GLU A N 1
ATOM 596 C CA . GLU A 1 81 ? -11.597 6.363 8.391 1.00 97.94 81 GLU A CA 1
ATOM 597 C C . GLU A 1 81 ? -12.060 7.393 9.436 1.00 97.94 81 GLU A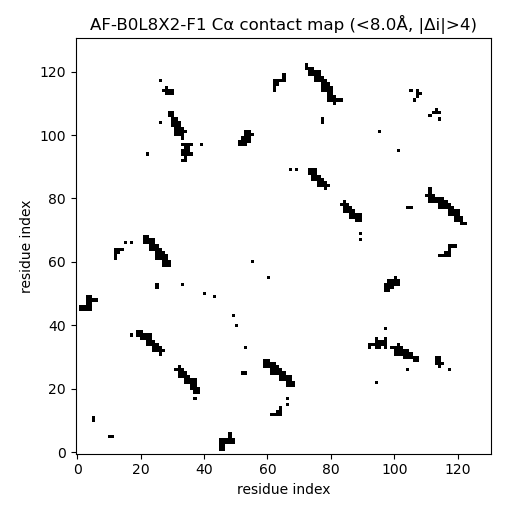 C 1
ATOM 599 O O . GLU A 1 81 ? -12.924 8.213 9.141 1.00 97.94 81 GLU A O 1
ATOM 604 N N . ASN A 1 82 ? -11.436 7.436 10.620 1.00 97.69 82 ASN A N 1
ATOM 605 C CA . ASN A 1 82 ? -11.749 8.439 11.648 1.00 97.69 82 ASN A CA 1
ATOM 606 C C . ASN A 1 82 ? -10.909 9.726 11.522 1.00 97.69 82 ASN A C 1
ATOM 608 O O . ASN A 1 82 ? -10.800 10.495 12.478 1.00 97.69 82 ASN A O 1
ATOM 612 N N . GLY A 1 83 ? -10.271 9.954 10.369 1.00 96.44 83 GLY A N 1
ATOM 613 C CA . GLY A 1 83 ? -9.512 11.172 10.075 1.00 96.44 83 GLY A CA 1
ATOM 614 C C . GLY A 1 83 ? -8.133 11.245 10.734 1.00 96.44 83 GLY A C 1
ATOM 615 O O . GLY A 1 83 ? -7.533 12.320 10.783 1.00 96.44 83 GLY A O 1
ATOM 616 N N . PHE A 1 84 ? -7.604 10.128 11.245 1.00 97.62 84 PHE A N 1
ATOM 617 C CA . PHE A 1 84 ? -6.226 10.075 11.729 1.00 97.62 84 PHE A CA 1
ATOM 618 C C . PHE A 1 84 ? -5.287 9.738 10.579 1.00 97.62 84 PHE A C 1
ATOM 620 O O . PHE A 1 84 ? -5.567 8.875 9.755 1.00 97.62 84 PHE A O 1
ATOM 627 N N . GLY A 1 85 ? -4.133 10.388 10.540 1.00 96.12 85 GLY A N 1
ATOM 628 C CA . GLY A 1 85 ? -3.132 10.096 9.531 1.00 96.12 85 GLY A CA 1
ATOM 629 C C . GLY A 1 85 ? -1.732 10.428 9.998 1.00 96.12 85 GLY A C 1
ATOM 630 O O . GLY A 1 85 ? -1.529 11.046 11.046 1.00 96.12 85 GLY A O 1
ATOM 631 N N . LYS A 1 86 ? -0.753 9.977 9.224 1.00 97.12 86 LYS A N 1
ATOM 632 C CA . LYS A 1 86 ? 0.655 10.299 9.441 1.00 97.12 86 LYS A CA 1
ATOM 633 C C . LYS A 1 86 ? 1.416 10.280 8.128 1.00 97.12 86 LYS A C 1
ATOM 635 O O . LYS A 1 86 ? 0.995 9.637 7.170 1.00 97.12 86 LYS A O 1
ATOM 640 N N . ARG A 1 87 ? 2.572 10.932 8.139 1.00 96.94 87 ARG A N 1
ATOM 641 C CA . ARG A 1 87 ? 3.628 10.743 7.148 1.00 96.94 87 ARG A CA 1
ATOM 642 C C . ARG A 1 87 ? 4.729 9.890 7.761 1.00 96.94 87 ARG A C 1
ATOM 644 O O . ARG A 1 87 ? 5.006 9.990 8.957 1.00 96.94 87 ARG A O 1
ATOM 651 N N . THR A 1 88 ? 5.311 8.995 6.980 1.00 96.50 88 THR A N 1
ATOM 652 C CA . THR A 1 88 ? 6.427 8.147 7.412 1.00 96.50 88 THR A CA 1
ATOM 653 C C . THR A 1 88 ? 7.455 8.077 6.295 1.00 96.50 88 THR A C 1
ATOM 655 O O . THR A 1 88 ? 7.090 7.974 5.123 1.00 96.50 88 THR A O 1
ATOM 658 N N . GLU A 1 89 ? 8.732 8.163 6.655 1.00 95.12 89 GLU A N 1
ATOM 659 C CA . GLU A 1 89 ? 9.827 8.121 5.692 1.00 95.12 89 GLU A CA 1
ATOM 660 C C . GLU A 1 89 ? 9.806 6.815 4.895 1.00 95.12 89 GLU A C 1
ATOM 662 O O . GLU A 1 89 ? 9.612 5.729 5.447 1.00 95.12 89 GLU A O 1
ATOM 667 N N . LEU A 1 90 ? 10.049 6.900 3.584 1.00 94.00 90 LEU A N 1
ATOM 668 C CA . LEU A 1 90 ? 10.059 5.716 2.714 1.00 94.00 90 LEU A CA 1
ATOM 669 C C . LEU A 1 90 ? 11.144 4.705 3.114 1.00 94.00 90 LEU A C 1
ATOM 671 O O . LEU A 1 90 ? 10.995 3.505 2.879 1.00 94.00 90 LEU A O 1
ATOM 675 N N . SER A 1 91 ? 12.211 5.178 3.762 1.00 92.12 91 SER A N 1
ATOM 676 C CA . SER A 1 91 ? 13.295 4.354 4.302 1.00 92.12 91 SER A CA 1
ATOM 677 C C . SER A 1 91 ? 12.861 3.459 5.472 1.00 92.12 91 SER A C 1
ATOM 679 O O . SER A 1 91 ? 13.466 2.407 5.684 1.00 92.12 91 SER A O 1
ATOM 681 N N . GLU A 1 92 ? 11.788 3.804 6.194 1.00 94.12 92 GLU A N 1
ATOM 682 C CA . GLU A 1 92 ? 11.224 2.953 7.252 1.00 94.12 92 GLU A CA 1
ATOM 683 C C . GLU A 1 92 ? 10.454 1.751 6.679 1.00 94.12 92 GLU A C 1
ATOM 685 O O . GLU A 1 92 ? 10.334 0.700 7.321 1.00 94.12 92 GLU A O 1
ATOM 690 N N . TYR A 1 93 ? 9.990 1.854 5.431 1.00 95.50 93 TYR A N 1
ATOM 691 C CA . TYR A 1 93 ? 9.391 0.746 4.696 1.00 95.50 93 TYR A CA 1
ATOM 692 C C . TYR A 1 93 ? 10.485 -0.113 4.074 1.00 95.50 93 TYR A C 1
ATOM 694 O O . TYR A 1 93 ? 10.791 -0.007 2.888 1.00 95.50 93 TYR A O 1
ATOM 702 N N . ARG A 1 94 ? 11.089 -0.990 4.880 1.00 94.88 94 ARG A N 1
ATOM 703 C CA . ARG A 1 94 ? 12.107 -1.932 4.395 1.00 94.88 94 ARG A CA 1
ATOM 704 C C . ARG A 1 94 ? 11.553 -2.879 3.325 1.00 94.88 94 ARG A C 1
ATOM 706 O O . ARG A 1 94 ? 10.410 -3.338 3.415 1.00 94.88 94 ARG A O 1
ATOM 713 N N . CYS A 1 95 ? 12.406 -3.245 2.370 1.00 96.44 95 CYS A N 1
ATOM 714 C CA . CYS A 1 95 ? 12.110 -4.305 1.409 1.00 96.44 95 CYS A CA 1
ATOM 715 C C . CYS A 1 95 ? 11.924 -5.656 2.125 1.00 96.44 95 CYS A C 1
ATOM 717 O O . CYS A 1 95 ? 12.632 -5.990 3.077 1.00 96.44 95 CYS A O 1
ATOM 719 N N . GLN A 1 96 ? 10.952 -6.430 1.659 1.00 98.12 96 GLN A N 1
ATOM 720 C CA . GLN A 1 96 ? 10.501 -7.716 2.182 1.00 98.12 96 GLN A CA 1
ATOM 721 C C . GLN A 1 96 ? 10.320 -8.695 1.014 1.00 98.12 96 GLN A C 1
ATOM 723 O O . GLN A 1 96 ? 10.259 -8.287 -0.143 1.00 98.12 96 GLN A O 1
ATOM 728 N N . SER A 1 97 ? 10.208 -9.994 1.298 1.00 97.81 97 SER A N 1
ATOM 729 C CA . SER A 1 97 ? 9.903 -10.988 0.263 1.00 97.81 97 SER A CA 1
ATOM 730 C C . SER A 1 97 ? 8.451 -10.874 -0.204 1.00 97.81 97 SER A C 1
ATOM 732 O O . SER A 1 97 ? 7.535 -10.913 0.623 1.00 97.81 97 SER A O 1
ATOM 734 N N . ARG A 1 98 ? 8.231 -10.800 -1.524 1.00 98.12 98 ARG A N 1
ATOM 735 C CA . ARG A 1 98 ? 6.888 -10.790 -2.127 1.00 98.12 98 ARG A CA 1
ATOM 736 C C . ARG A 1 98 ? 6.028 -11.954 -1.615 1.00 98.12 98 ARG A C 1
ATOM 738 O O . ARG A 1 98 ? 6.479 -13.095 -1.536 1.00 98.12 98 ARG A O 1
ATOM 745 N N . GLY A 1 99 ? 4.763 -11.671 -1.316 1.00 98.12 99 GLY A N 1
ATOM 746 C CA . GLY A 1 99 ? 3.799 -12.643 -0.798 1.00 98.12 99 GLY A CA 1
ATOM 747 C C . GLY A 1 99 ? 3.835 -12.825 0.721 1.00 98.12 99 GLY A C 1
ATOM 748 O O . GLY A 1 99 ? 3.067 -13.633 1.239 1.00 98.12 99 GLY A O 1
ATOM 749 N N . GLY A 1 100 ? 4.685 -12.085 1.440 1.00 98.31 100 GLY A N 1
ATOM 750 C CA . GLY A 1 100 ? 4.669 -12.026 2.903 1.00 98.31 100 GLY A CA 1
ATOM 751 C C . GLY A 1 100 ? 3.441 -11.302 3.475 1.00 98.31 100 GLY A C 1
ATOM 752 O O . GLY A 1 100 ? 2.636 -10.732 2.740 1.00 98.31 100 GLY A O 1
ATOM 753 N N . LYS A 1 101 ? 3.314 -11.304 4.810 1.00 97.56 101 LYS A N 1
ATOM 754 C CA . LYS A 1 101 ? 2.249 -10.586 5.543 1.00 97.56 101 LYS A CA 1
ATOM 755 C C . LYS A 1 101 ? 2.486 -9.078 5.701 1.00 97.56 101 LYS A C 1
ATOM 757 O O . LYS A 1 101 ? 1.602 -8.369 6.166 1.00 97.56 101 LYS A O 1
ATOM 762 N N . GLY A 1 102 ? 3.676 -8.588 5.366 1.00 97.75 102 GLY A N 1
ATOM 763 C CA . GLY A 1 102 ? 4.035 -7.189 5.577 1.00 97.75 102 GLY A CA 1
ATOM 764 C C . GLY A 1 102 ? 4.398 -6.829 7.025 1.00 97.75 102 GLY A C 1
ATOM 765 O O . GLY A 1 102 ? 4.405 -7.663 7.935 1.00 97.75 102 GLY A O 1
ATOM 766 N N . ILE A 1 103 ? 4.687 -5.546 7.229 1.00 97.69 103 ILE A N 1
ATOM 767 C CA . ILE A 1 103 ? 4.920 -4.893 8.522 1.00 97.69 103 ILE A CA 1
ATOM 768 C C . ILE A 1 103 ? 3.768 -3.937 8.842 1.00 97.69 103 ILE A C 1
ATOM 770 O O . ILE A 1 103 ? 2.901 -3.699 8.012 1.00 97.69 103 ILE A O 1
ATOM 774 N N . ILE A 1 104 ? 3.725 -3.405 10.062 1.00 97.69 104 ILE A N 1
ATOM 775 C CA . ILE A 1 104 ? 2.712 -2.412 10.441 1.00 97.69 104 ILE A CA 1
ATOM 776 C C . ILE A 1 104 ? 3.058 -1.075 9.778 1.00 97.69 104 ILE A C 1
ATOM 778 O O . ILE A 1 104 ? 4.144 -0.554 10.020 1.00 97.69 104 ILE A O 1
ATOM 782 N N . THR A 1 105 ? 2.125 -0.511 9.003 1.00 96.44 105 THR A N 1
ATOM 783 C CA . THR A 1 105 ? 2.218 0.873 8.510 1.00 96.44 105 THR A CA 1
ATOM 784 C C . THR A 1 105 ? 1.629 1.837 9.536 1.00 96.44 105 THR A C 1
ATOM 786 O O . THR A 1 105 ? 2.314 2.742 10.001 1.00 96.44 105 THR A O 1
ATOM 789 N N . ILE A 1 106 ? 0.405 1.585 10.004 1.00 97.62 106 ILE A N 1
ATOM 790 C CA . ILE A 1 106 ? -0.276 2.340 11.059 1.00 97.62 106 ILE A CA 1
ATOM 791 C C . ILE A 1 106 ? -1.090 1.367 11.910 1.00 97.62 106 ILE A C 1
ATOM 793 O O . ILE A 1 106 ? -1.565 0.349 11.417 1.00 97.62 106 ILE A O 1
ATOM 797 N N . LYS A 1 107 ? -1.230 1.644 13.207 1.00 97.25 107 LYS A N 1
ATOM 798 C CA . LYS A 1 107 ? -2.077 0.820 14.073 1.00 97.25 107 LYS A CA 1
ATOM 799 C C . LYS A 1 107 ? -3.542 1.180 13.842 1.00 97.25 107 LYS A C 1
ATOM 801 O O . LYS A 1 107 ? -3.935 2.316 14.117 1.00 97.25 107 LYS A O 1
ATOM 806 N N . THR A 1 108 ? -4.328 0.206 13.408 1.00 97.31 108 THR A N 1
ATOM 807 C CA . THR A 1 108 ? -5.788 0.276 13.410 1.00 97.31 108 THR A CA 1
ATOM 808 C C . THR A 1 108 ? -6.275 -0.018 14.829 1.00 97.31 108 THR A C 1
ATOM 810 O O . THR A 1 108 ? -5.937 -1.025 15.447 1.00 97.31 108 THR A O 1
ATOM 813 N N . THR A 1 109 ? -6.972 0.946 15.416 1.00 97.62 109 THR A N 1
ATOM 814 C CA . THR A 1 109 ? -7.555 0.865 16.766 1.00 97.62 109 THR A CA 1
ATOM 8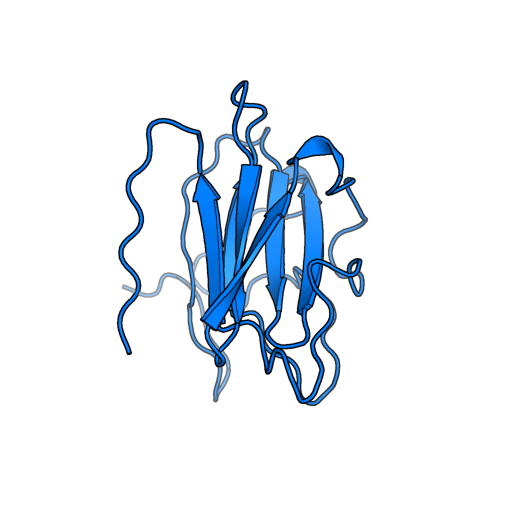15 C C . THR A 1 109 ? -8.971 1.409 16.682 1.00 97.62 109 THR A C 1
ATOM 817 O O . THR A 1 109 ? -9.267 2.101 15.716 1.00 97.62 109 THR A O 1
ATOM 820 N N . GLU A 1 110 ? -9.822 1.203 17.687 1.00 97.25 110 GLU A N 1
ATOM 821 C CA . GLU A 1 110 ? -11.168 1.811 17.699 1.00 97.25 110 GLU A CA 1
ATOM 822 C C . GLU A 1 110 ? -11.128 3.334 17.500 1.00 97.25 110 GLU A C 1
ATOM 824 O O . GLU A 1 110 ? -11.974 3.905 16.821 1.00 97.25 110 GLU A O 1
ATOM 829 N N . ARG A 1 111 ? -10.092 3.995 18.034 1.00 96.88 111 ARG A N 1
ATOM 830 C CA . ARG A 1 111 ? -9.868 5.427 17.829 1.00 96.88 111 ARG A CA 1
ATOM 831 C C . ARG A 1 111 ? -9.572 5.752 16.367 1.00 96.88 111 ARG A C 1
ATOM 833 O O . ARG A 1 111 ? -10.161 6.680 15.830 1.00 96.88 111 ARG A O 1
ATOM 840 N N . ASN A 1 112 ? -8.635 5.037 15.748 1.00 97.38 112 ASN A N 1
ATOM 841 C CA . ASN A 1 112 ? -8.164 5.374 14.404 1.00 97.38 112 ASN A CA 1
ATOM 842 C C . ASN A 1 112 ? -9.117 4.878 13.309 1.00 97.38 112 ASN A C 1
ATOM 844 O O . ASN A 1 112 ? -9.281 5.552 12.296 1.00 97.38 112 ASN A O 1
ATOM 848 N N . GLY A 1 113 ? -9.727 3.715 13.516 1.00 98.25 113 GLY A N 1
ATOM 849 C CA . GLY A 1 113 ? -10.408 2.954 12.480 1.00 98.25 113 GLY A CA 1
ATOM 850 C C . GLY A 1 113 ? -9.442 2.325 11.468 1.00 98.25 113 GLY A C 1
ATOM 851 O O . GLY A 1 113 ? -8.216 2.330 11.661 1.00 98.25 113 GLY A O 1
ATOM 852 N N . CYS A 1 114 ? -10.009 1.749 10.411 1.00 98.31 114 CYS A N 1
ATOM 853 C CA . CYS A 1 114 ? -9.288 1.128 9.302 1.00 98.31 114 CYS A CA 1
ATOM 854 C C . CYS A 1 114 ? -8.577 2.166 8.425 1.00 98.31 114 CYS A C 1
ATOM 856 O O . CYS A 1 114 ? -8.982 3.327 8.348 1.00 98.31 114 CYS A O 1
ATOM 858 N N . VAL A 1 115 ? -7.510 1.743 7.747 1.00 98.38 115 VAL A N 1
ATOM 859 C CA . VAL A 1 115 ? -6.845 2.556 6.721 1.00 98.38 115 VAL A CA 1
ATOM 860 C C . VAL A 1 115 ? -7.764 2.690 5.516 1.00 98.38 115 VAL A C 1
ATOM 862 O O . VAL A 1 115 ? -8.281 1.685 5.029 1.00 98.38 115 VAL A O 1
ATOM 865 N N . VAL A 1 116 ? -7.931 3.920 5.034 1.00 97.81 116 VAL A N 1
ATOM 866 C CA . VAL A 1 116 ? -8.749 4.211 3.850 1.00 97.81 116 VAL A CA 1
ATOM 867 C C . VAL A 1 116 ? -7.904 4.536 2.629 1.00 97.81 116 VAL A C 1
ATOM 869 O O . VAL A 1 116 ? -8.316 4.194 1.527 1.00 97.81 116 VAL A O 1
ATOM 872 N N . ASP A 1 117 ? -6.725 5.143 2.808 1.00 97.00 117 ASP A N 1
ATOM 873 C CA . ASP A 1 117 ? -5.847 5.464 1.683 1.00 97.00 117 ASP A CA 1
ATOM 874 C C . ASP A 1 117 ? -4.370 5.607 2.086 1.00 97.00 117 ASP A C 1
ATOM 876 O O . ASP A 1 117 ? -4.033 5.878 3.251 1.00 97.00 117 ASP A O 1
ATOM 880 N N . ILE A 1 118 ? -3.493 5.442 1.096 1.00 97.12 118 ILE A N 1
ATOM 881 C CA . ILE A 1 118 ? -2.070 5.770 1.158 1.00 97.12 118 ILE A CA 1
ATOM 882 C C . ILE A 1 118 ? -1.666 6.589 -0.067 1.00 97.12 118 ILE A C 1
ATOM 884 O O . ILE A 1 118 ? -2.161 6.357 -1.161 1.00 97.12 118 ILE A O 1
ATOM 888 N N . MET A 1 119 ? -0.729 7.517 0.110 1.00 95.50 119 MET A N 1
ATOM 889 C CA . MET A 1 119 ? -0.211 8.317 -0.998 1.00 95.50 119 MET A CA 1
ATOM 890 C C . MET A 1 119 ? 1.257 8.657 -0.776 1.00 95.50 119 MET A C 1
ATOM 892 O O . MET A 1 119 ? 1.646 9.030 0.333 1.00 95.50 119 MET A O 1
ATOM 896 N N . GLN A 1 120 ? 2.086 8.554 -1.812 1.00 94.94 120 GLN A N 1
ATOM 897 C CA . GLN A 1 120 ? 3.436 9.113 -1.754 1.00 94.94 120 GLN A CA 1
ATOM 898 C C . GLN A 1 120 ? 3.375 10.643 -1.900 1.00 94.94 120 GLN A C 1
ATOM 900 O O . GLN A 1 120 ? 2.831 11.153 -2.874 1.00 94.94 120 GLN A O 1
ATOM 905 N N . VAL A 1 121 ? 3.919 11.375 -0.922 1.00 94.94 121 VAL A N 1
ATOM 906 C CA . VAL A 1 121 ? 3.841 12.845 -0.854 1.00 94.94 121 VAL A CA 1
ATOM 907 C C . VAL A 1 121 ? 5.154 13.464 -0.380 1.00 94.94 121 VAL A C 1
ATOM 909 O O . VAL A 1 121 ? 5.884 12.868 0.418 1.00 94.94 121 VAL A O 1
ATOM 912 N N . ASN A 1 122 ? 5.421 14.692 -0.801 1.00 93.81 122 ASN A N 1
ATOM 913 C CA . ASN A 1 122 ? 6.479 15.556 -0.289 1.00 93.81 122 ASN A CA 1
ATOM 914 C C . ASN A 1 122 ? 5.883 16.854 0.296 1.00 93.81 122 ASN A C 1
ATOM 916 O O . ASN A 1 122 ? 4.665 17.025 0.357 1.00 93.81 122 ASN A O 1
ATOM 920 N N . ASP A 1 123 ? 6.742 17.762 0.759 1.00 92.94 123 ASP A N 1
ATOM 921 C CA . ASP A 1 123 ? 6.319 19.021 1.393 1.00 92.94 123 ASP A CA 1
ATOM 922 C C . ASP A 1 123 ? 5.712 20.045 0.417 1.00 92.94 123 ASP A C 1
ATOM 924 O O . ASP A 1 123 ? 5.170 21.057 0.853 1.00 92.94 123 ASP A O 1
ATOM 928 N N . GLU A 1 124 ? 5.787 19.791 -0.890 1.00 92.88 124 GLU A N 1
ATOM 929 C CA . GLU A 1 124 ? 5.224 20.645 -1.940 1.00 92.88 124 GLU A CA 1
ATOM 930 C C . GLU A 1 124 ? 3.825 20.184 -2.380 1.00 92.88 124 GLU A C 1
ATOM 932 O O . GLU A 1 124 ? 3.186 20.844 -3.198 1.00 92.88 124 GLU A O 1
ATOM 937 N N . ASN A 1 125 ? 3.341 19.042 -1.881 1.00 93.31 125 ASN A N 1
ATOM 938 C CA . ASN A 1 125 ? 2.027 18.522 -2.239 1.00 93.31 125 ASN A CA 1
ATOM 939 C C . ASN A 1 125 ? 0.924 19.071 -1.329 1.00 93.31 125 ASN A C 1
ATOM 941 O O . ASN A 1 125 ? 1.002 18.973 -0.106 1.00 93.31 125 ASN A O 1
ATOM 945 N N . ASP A 1 126 ? -0.164 19.532 -1.947 1.00 95.19 126 ASP A N 1
ATOM 946 C CA . ASP A 1 126 ? -1.427 19.806 -1.266 1.00 95.19 126 ASP A CA 1
ATOM 947 C C . ASP A 1 126 ? -2.316 18.555 -1.269 1.00 95.19 126 ASP A C 1
ATOM 949 O O . ASP A 1 126 ? -2.479 17.893 -2.297 1.00 95.19 126 ASP A O 1
ATOM 953 N N . LEU A 1 127 ? -2.922 18.238 -0.121 1.00 94.12 127 LEU A N 1
ATOM 954 C CA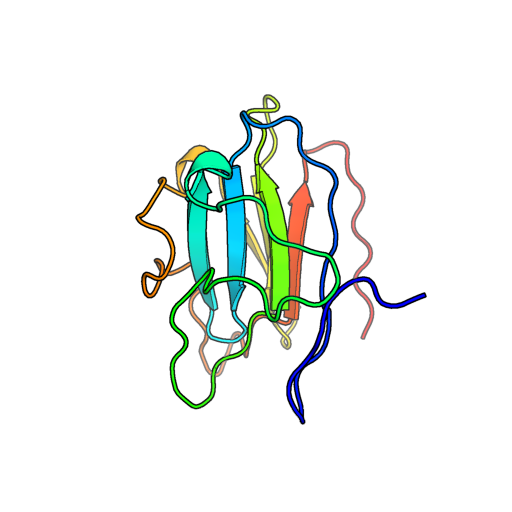 . LEU A 1 127 ? -3.796 17.074 0.044 1.00 94.12 127 LEU A CA 1
ATOM 955 C C . LEU A 1 127 ? -5.246 17.501 0.241 1.00 94.12 127 LEU A C 1
ATOM 957 O O . LEU A 1 127 ? -5.551 18.371 1.056 1.00 94.12 127 LEU A O 1
ATOM 961 N N . MET A 1 128 ? -6.152 16.831 -0.466 1.00 95.62 128 MET A N 1
ATOM 962 C CA . MET A 1 128 ? -7.591 16.993 -0.298 1.00 95.62 128 MET A CA 1
ATOM 963 C C . MET A 1 128 ? -8.168 15.738 0.352 1.00 95.62 128 MET A C 1
ATOM 965 O O . MET A 1 128 ? -8.049 14.644 -0.192 1.00 95.62 128 MET A O 1
ATOM 969 N N . LEU A 1 129 ? -8.815 15.910 1.505 1.00 94.31 129 LEU A N 1
ATOM 970 C CA . LEU A 1 129 ? -9.554 14.853 2.189 1.00 94.31 129 LEU A CA 1
ATOM 971 C C . LEU A 1 129 ? -11.052 15.111 2.024 1.00 94.31 129 LEU A C 1
ATOM 973 O O . LEU A 1 129 ? -11.512 16.234 2.229 1.00 94.31 129 LEU A O 1
ATOM 977 N N . ILE A 1 130 ? -11.798 14.073 1.650 1.00 94.06 130 ILE A N 1
ATOM 978 C CA . ILE A 1 130 ? -13.242 14.136 1.404 1.00 94.06 130 ILE A CA 1
ATOM 979 C C . ILE A 1 130 ? -13.927 13.063 2.252 1.00 94.06 130 ILE A C 1
ATOM 981 O O . ILE A 1 130 ? -13.418 11.948 2.359 1.00 94.06 130 ILE A O 1
ATOM 985 N N . THR A 1 131 ? -15.066 13.427 2.844 1.00 88.81 131 THR A N 1
ATOM 986 C CA . THR A 1 131 ? -15.931 12.575 3.677 1.00 88.81 131 THR A CA 1
ATOM 987 C C . THR A 1 131 ? -17.222 12.226 2.962 1.00 88.81 131 THR A C 1
ATOM 989 O O . THR A 1 131 ? -17.799 13.167 2.365 1.00 88.81 131 THR A O 1
#

Foldseek 3Di:
DQQEDEDPPDDDQDDDDDDQAWWKWWAKQQQFIAIAHCVLFDDDDSHYNGDAQEDDDPPMDTQDMDTDDPDDAKWKWWAAPLGDIDTHRPVVRDHDRGHYHGDGRDHADPNRHTINDMDIDGPPDDDDDDD

Nearest PDB structures (foldseek):
  3l6v-assembly2_B  TM=9.764E-01  e=1.359E-11  Xanthomonas campestris pv. campestris
  5ztj-assembly1_A  TM=9.797E-01  e=5.333E-11  Salmonella enterica subsp. enterica serovar Typhi
  1zi0-assembly2_B  TM=9.793E-01  e=1.858E-10  Escherichia coli
  1zi0-assembly1_A  TM=9.809E-01  e=2.357E-10  Escherichia coli
  1wp5-assembly1_A  TM=9.298E-01  e=3.691E-08  Geobacillus stearothermophilus

Radius of gyration: 14.99 Å; Cα contacts (8 Å, |Δi|>4): 243; chains: 1; bounding box: 31×35×42 Å

Solvent-accessible surface area (backbone atoms only — not comparable to full-atom values): 8114 Å² total; per-residue (Å²): 136,76,70,59,45,72,60,95,91,60,76,91,85,72,85,82,89,81,87,73,82,42,30,41,33,40,33,27,26,69,16,30,30,40,27,22,55,44,73,81,54,75,90,76,62,42,80,33,76,77,77,73,66,59,44,70,59,99,90,48,48,80,57,37,67,47,79,49,66,95,55,87,75,44,22,40,35,39,35,20,73,62,73,41,66,50,74,43,58,53,80,76,60,55,78,48,68,72,39,40,68,49,47,79,70,47,82,54,40,91,79,31,33,45,38,63,46,61,44,83,42,42,94,87,60,88,85,88,88,87,134

Mean predicted aligned error: 3.39 Å

Sequence (131 aa):
IIAVNLDEGDKLIAVALTDGKQDVLLATSNGKSIRFKESDVRTVSRVSRGVRGMSLDADDVVIGMEIINDMSGSTLFTVTENGFGKRTELSEYRCQSRGGKGIITIKTTERNGCVVDIMQVNDENDLMLIT

Secondary structure (DSSP, 8-state):
--S----TT----------SSPEEEEEETTSEEEEEEGGGS----TTS----S-PPPTT--EEEEEEE---TT-EEEEEETTS-EEEEEGGGS----TTS--EESS---TTT-SEEEEEEE-TT-------